Protein 3RMI (pdb70)

B-factor: mean 49.73, std 17.91, range [16.93, 125.88]

Solvent-accessible surface area: 8540 Å² total; per-residue (Å²): 77,83,90,122,116,107,47,86,100,73,105,73,54,150,106,136,123,44,86,90,94,126,74,102,65,98,112,119,109,42,51,102,70,32,163,80,15,59,44,74,1,140,113,22,28,76,155,140,105,83,21,75,50,89,140,119,37,114,130,27,28,66,119,50,71,53,84,9,104,110,98,182,100,84,28,89,110,5,38,150,91,12,110,147,9,16,164,79,12,24,98,40,12,96,78,38,44,92,63,52,125,110,85,94,108

Foldseek 3Di:
DVVVVVVVVVVVVVVVVVVVVVVVVVVVVVVVVLVVLLVVLLVCLVVVNALDDPVVLVVVLVVQLVVCVVVVHHSVVSNVVVVVVSVVSSVSSVVSNVVVVVVVD

Sequence (105 aa):
GSMMQEKILSELAYLRQSIDNFDITLIHILAERFRCTQAIGRLKARYNLPAVDPLREQYQIKRLRKLAIDTHFDPDFAEKFLKFIIKEVVHQHEVIAEKQKIKKE

CATH classification: 1.20.59.10

Structure (mmCIF, N/CA/C/O backbone):
data_3RMI
#
_entry.id   3RMI
#
_cell.length_a   71.320
_cell.length_b   71.320
_cell.length_c   145.840
_cell.angle_alpha   90.000
_cell.angle_beta   90.000
_cell.angle_gamma   120.000
#
_symmetry.space_group_name_H-M   'P 62 2 2'
#
loop_
_entity.id
_entity.type
_entity.pdbx_description
1 polymer 'Chorismate mutase protein'
2 non-polymer 1,2-ETHANEDIOL
3 non-polymer GLYCEROL
4 non-polymer D-MALATE
5 water water
#
loop_
_atom_site.group_PDB
_atom_site.id
_atom_site.type_symbol
_atom_site.label_atom_id
_atom_site.label_alt_id
_atom_site.label_comp_id
_atom_site.label_asym_id
_atom_site.label_entity_id
_atom_site.label_seq_id
_atom_site.pdbx_PDB_ins_code
_atom_site.Cartn_x
_atom_site.Cartn_y
_atom_site.Cartn_z
_atom_site.occupancy
_atom_site.B_iso_or_equiv
_atom_site.auth_seq_id
_atom_site.auth_comp_id
_atom_site.auth_asym_id
_atom_site.auth_atom_id
_atom_site.pdbx_PDB_model_num
ATOM 1 N N . GLY A 1 3 ? 22.113 18.824 -60.438 1.00 82.44 -1 GLY A N 1
ATOM 2 C CA . GLY A 1 3 ? 23.580 19.142 -60.605 1.00 82.65 -1 GLY A CA 1
ATOM 3 C C . GLY A 1 3 ? 24.500 18.502 -59.543 1.00 81.01 -1 GLY A C 1
ATOM 4 O O . GLY A 1 3 ? 24.017 17.865 -58.603 1.00 79.73 -1 GLY A O 1
ATOM 5 N N . SER A 1 4 ? 25.826 18.623 -59.727 1.00 81.98 0 SER A N 1
ATOM 6 C CA . SER A 1 4 ? 26.816 18.381 -58.653 1.00 81.10 0 SER A CA 1
ATOM 7 C C . SER A 1 4 ? 27.020 19.703 -57.893 1.00 79.25 0 SER A C 1
ATOM 8 O O . SER A 1 4 ? 27.242 19.686 -56.677 1.00 78.51 0 SER A O 1
ATOM 11 N N . MET A 1 5 ? 26.954 20.828 -58.625 1.00 78.96 1 MET A N 1
ATOM 12 C CA . MET A 1 5 ? 26.891 22.166 -58.040 1.00 77.79 1 MET A CA 1
ATOM 13 C C . MET A 1 5 ? 25.581 22.298 -57.249 1.00 73.54 1 MET A C 1
ATOM 14 O O . MET A 1 5 ? 25.566 22.805 -56.132 1.00 71.84 1 MET A O 1
ATOM 16 N N . MET A 1 6 ? 24.490 21.801 -57.829 1.00 71.50 2 MET A N 1
ATOM 17 C CA . MET A 1 6 ? 23.176 21.807 -57.174 1.00 68.75 2 MET A CA 1
ATOM 18 C C . MET A 1 6 ? 23.086 20.829 -55.951 1.00 64.33 2 MET A C 1
ATOM 19 O O . MET A 1 6 ? 22.558 21.190 -54.889 1.00 62.26 2 MET A O 1
ATOM 24 N N . GLN A 1 7 ? 23.613 19.611 -56.103 1.00 62.42 3 GLN A N 1
ATOM 25 C CA . GLN A 1 7 ? 23.769 18.659 -54.988 1.00 59.65 3 GLN A CA 1
ATOM 26 C C . GLN A 1 7 ? 24.544 19.270 -53.814 1.00 57.50 3 GLN A C 1
ATOM 27 O O . GLN A 1 7 ? 24.141 19.136 -52.672 1.00 55.61 3 GLN A O 1
ATOM 33 N N . GLU A 1 8 ? 25.659 19.934 -54.094 1.00 58.11 4 GLU A N 1
ATOM 34 C CA . GLU A 1 8 ? 26.471 20.483 -53.022 1.00 57.76 4 GLU A CA 1
ATOM 35 C C . GLU A 1 8 ? 25.783 21.687 -52.395 1.00 55.14 4 GLU A C 1
ATOM 36 O O . GLU A 1 8 ? 25.860 21.880 -51.171 1.00 53.29 4 GLU A O 1
ATOM 42 N N . LYS A 1 9 ? 25.099 22.477 -53.227 1.00 54.49 5 LYS A N 1
ATOM 43 C CA . LYS A 1 9 ? 24.357 23.626 -52.724 1.00 53.56 5 LYS A CA 1
ATOM 44 C C . LYS A 1 9 ? 23.365 23.102 -51.695 1.00 49.67 5 LYS A C 1
ATOM 45 O O . LYS A 1 9 ? 23.284 23.622 -50.590 1.00 48.12 5 LYS A O 1
ATOM 47 N N . ILE A 1 10 ? 22.652 22.039 -52.044 1.00 48.31 6 ILE A N 1
ATOM 48 C CA . ILE A 1 10 ? 21.621 21.519 -51.170 1.00 46.46 6 ILE A CA 1
ATOM 49 C C . ILE A 1 10 ? 22.225 20.919 -49.900 1.00 45.05 6 ILE A C 1
ATOM 50 O O . ILE A 1 10 ? 21.711 21.159 -48.822 1.00 43.44 6 ILE A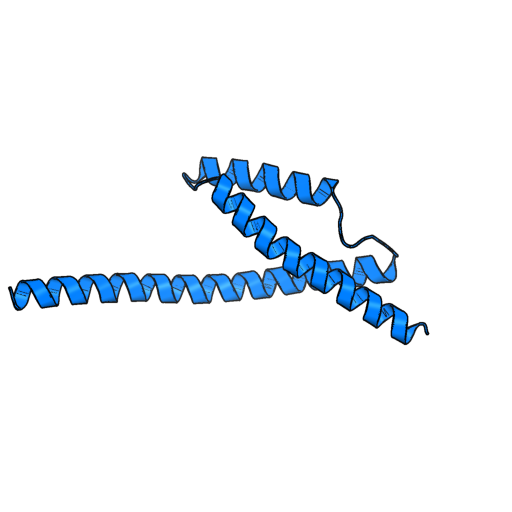 O 1
ATOM 55 N N . LEU A 1 11 ? 23.315 20.163 -50.010 1.00 46.34 7 LEU A N 1
ATOM 56 C CA . LEU A 1 11 ? 23.942 19.569 -48.806 1.00 46.36 7 LEU A CA 1
ATOM 57 C C . LEU A 1 11 ? 24.526 20.670 -47.928 1.00 46.28 7 LEU A C 1
ATOM 58 O O . LEU A 1 11 ? 24.492 20.595 -46.694 1.00 44.47 7 LEU A O 1
ATOM 63 N N . SER A 1 12 ? 24.989 21.736 -48.569 1.00 47.84 8 SER A N 1
ATOM 64 C CA . SER A 1 12 ? 25.512 22.872 -47.829 1.00 49.24 8 SER A CA 1
ATOM 65 C C . SER A 1 12 ? 24.402 23.621 -47.031 1.00 47.21 8 SER A C 1
ATOM 66 O O . SER A 1 12 ? 24.618 24.048 -45.876 1.00 46.65 8 SER A O 1
ATOM 69 N N . GLU A 1 13 ? 23.221 23.776 -47.634 1.00 46.47 9 GLU A N 1
ATOM 70 C CA . GLU A 1 13 ? 22.079 24.394 -46.937 1.00 45.80 9 GLU A CA 1
ATOM 71 C C . GLU A 1 13 ? 21.651 23.550 -45.755 1.00 41.92 9 GLU A C 1
ATOM 72 O O . GLU A 1 13 ? 21.382 24.029 -44.686 1.00 40.64 9 GLU A O 1
ATOM 78 N N . LEU A 1 14 ? 21.541 22.270 -45.995 1.00 41.15 10 LEU A N 1
ATOM 79 C CA . LEU A 1 14 ? 21.145 21.340 -44.968 1.00 40.17 10 LEU A CA 1
ATOM 80 C C . LEU A 1 14 ? 22.109 21.443 -43.791 1.00 39.19 10 LEU A C 1
ATOM 81 O O . LEU A 1 14 ? 21.680 21.575 -42.648 1.00 37.92 10 LEU A O 1
ATOM 86 N N . ALA A 1 15 ? 23.411 21.411 -44.081 1.00 39.89 11 ALA A N 1
ATOM 87 C CA . ALA A 1 15 ? 24.457 21.527 -43.054 1.00 40.55 11 ALA A CA 1
ATOM 88 C C . ALA A 1 15 ? 24.344 22.826 -42.267 1.00 39.46 11 ALA A C 1
ATOM 89 O O . ALA A 1 15 ? 24.523 22.844 -41.057 1.00 39.39 11 ALA A O 1
ATOM 91 N N . TYR A 1 16 ? 24.048 23.914 -42.960 1.00 39.50 12 TYR A N 1
ATOM 92 C CA . TYR A 1 16 ? 23.948 25.202 -42.322 1.00 40.51 12 TYR A CA 1
ATOM 93 C C . TYR A 1 16 ? 22.756 25.221 -41.347 1.00 38.30 12 TYR A C 1
ATOM 94 O O . TYR A 1 16 ? 22.893 25.673 -40.208 1.00 38.12 12 TYR A O 1
ATOM 103 N N . LEU A 1 17 ? 21.612 24.676 -41.767 1.00 36.98 13 LEU A N 1
ATOM 104 C CA . LEU A 1 17 ? 20.413 24.618 -40.913 1.00 35.33 13 LEU A CA 1
ATOM 105 C C . LEU A 1 17 ? 20.651 23.699 -39.726 1.00 33.71 13 LEU A C 1
ATOM 106 O O . LEU A 1 17 ? 20.194 23.933 -38.608 1.00 33.64 13 LEU A O 1
ATOM 111 N N . ARG A 1 18 ? 21.406 22.657 -39.939 1.00 34.57 14 ARG A N 1
ATOM 112 C CA . ARG A 1 18 ? 21.696 21.763 -38.843 1.00 34.66 14 ARG A CA 1
ATOM 113 C C . ARG A 1 18 ? 22.656 22.366 -37.841 1.00 35.81 14 ARG A C 1
ATOM 114 O O . ARG A 1 18 ? 22.585 22.026 -36.664 1.00 37.73 14 ARG A O 1
ATOM 122 N N . GLN A 1 19 ? 23.527 23.281 -38.263 1.00 37.38 15 GLN A N 1
ATOM 123 C CA . GLN A 1 19 ? 24.373 23.993 -37.291 1.00 39.25 15 GLN A CA 1
ATOM 124 C C . GLN A 1 19 ? 23.480 24.734 -36.324 1.00 36.37 15 GLN A C 1
ATOM 125 O O . GLN A 1 19 ? 23.758 24.785 -35.114 1.00 36.89 15 GLN A O 1
ATOM 131 N N . SER A 1 20 ? 22.429 25.347 -36.859 1.00 33.65 16 SER A N 1
ATOM 132 C CA . SER A 1 20 ? 21.573 26.190 -36.043 1.00 32.15 16 SER A CA 1
ATOM 133 C C . SER A 1 20 ? 20.795 25.351 -35.047 1.00 30.05 16 SER A C 1
ATOM 134 O O . SER A 1 20 ? 20.758 25.649 -33.857 1.00 30.29 16 SER A O 1
ATOM 137 N N . ILE A 1 21 ? 20.213 24.269 -35.547 1.00 29.54 17 ILE A N 1
ATOM 138 C CA . ILE A 1 21 ? 19.483 23.319 -34.726 1.00 28.71 17 ILE A CA 1
ATOM 139 C C . ILE A 1 21 ? 20.358 22.862 -33.595 1.00 30.23 17 ILE A C 1
ATOM 140 O O . ILE A 1 21 ? 19.964 22.883 -32.437 1.00 30.33 17 ILE A O 1
ATOM 145 N N . ASP A 1 22 ? 21.567 22.452 -33.934 1.00 33.48 18 ASP A N 1
ATOM 146 C CA . ASP A 1 22 ? 22.495 21.908 -32.938 1.00 36.95 18 ASP A CA 1
ATOM 147 C C . ASP A 1 22 ? 22.816 22.935 -31.840 1.00 37.50 18 ASP A C 1
ATOM 148 O O . ASP A 1 22 ? 22.907 22.597 -30.662 1.00 37.94 18 ASP A O 1
ATOM 153 N N . ASN A 1 23 ? 22.898 24.204 -32.234 1.00 37.38 19 ASN A N 1
ATOM 154 C CA . ASN A 1 23 ? 23.074 25.291 -31.300 1.00 38.86 19 ASN A CA 1
ATOM 155 C C . ASN A 1 23 ? 21.855 25.536 -30.430 1.00 36.90 19 ASN A C 1
ATOM 156 O O . ASN A 1 23 ? 21.962 25.884 -29.235 1.00 37.23 19 ASN A O 1
ATOM 161 N N . PHE A 1 24 ? 20.677 25.443 -31.049 1.00 34.76 20 PHE A N 1
ATOM 162 C CA . PHE A 1 24 ? 19.452 25.602 -30.267 1.00 33.22 20 PHE A CA 1
ATOM 163 C C . PHE A 1 24 ? 19.367 24.511 -29.207 1.00 33.54 20 PHE A C 1
ATOM 164 O O . PHE A 1 24 ? 19.012 24.784 -28.074 1.00 33.19 20 PHE A O 1
ATOM 172 N N . ASP A 1 25 ? 19.719 23.292 -29.578 1.00 28.79 21 ASP A N 1
ATOM 173 C CA . ASP A 1 25 ? 19.651 22.180 -28.645 1.00 30.22 21 ASP A CA 1
ATOM 174 C C . ASP A 1 25 ? 20.584 22.351 -27.440 1.00 30.57 21 ASP A C 1
ATOM 175 O O . ASP A 1 25 ? 20.201 21.984 -26.338 1.00 30.11 21 ASP A O 1
ATOM 180 N N . ILE A 1 26 ? 21.778 22.916 -27.617 1.00 31.54 22 ILE A N 1
ATOM 181 C CA . ILE A 1 26 ? 22.646 23.166 -26.456 1.00 32.71 22 ILE A CA 1
ATOM 182 C C . ILE A 1 26 ? 22.031 24.192 -25.551 1.00 31.28 22 ILE A C 1
ATOM 183 O O . ILE A 1 26 ? 22.141 24.101 -24.339 1.00 32.15 22 ILE A O 1
ATOM 188 N N . THR A 1 27 ? 21.504 25.233 -26.166 1.00 30.44 23 THR A N 1
ATOM 189 C CA . THR A 1 27 ? 20.816 26.313 -25.463 1.00 30.60 23 THR A CA 1
ATOM 190 C C . THR A 1 27 ? 19.656 25.787 -24.661 1.00 29.24 23 THR A C 1
ATOM 191 O O . THR A 1 27 ? 19.489 26.129 -23.496 1.00 29.62 23 THR A O 1
ATOM 195 N N . LEU A 1 28 ? 18.860 24.921 -25.279 1.00 28.83 24 LEU A N 1
ATOM 196 C CA . LEU A 1 28 ? 17.719 24.340 -24.593 1.00 28.43 24 LEU A CA 1
ATOM 197 C C . LEU A 1 28 ? 18.153 23.544 -23.378 1.00 28.93 24 LEU A C 1
ATOM 198 O O . LEU A 1 28 ? 17.502 23.601 -22.336 1.00 28.99 24 LEU A O 1
ATOM 203 N N . ILE A 1 29 ? 19.254 22.808 -23.495 1.00 29.89 25 ILE A N 1
ATOM 204 C CA . ILE A 1 29 ? 19.761 22.037 -22.357 1.00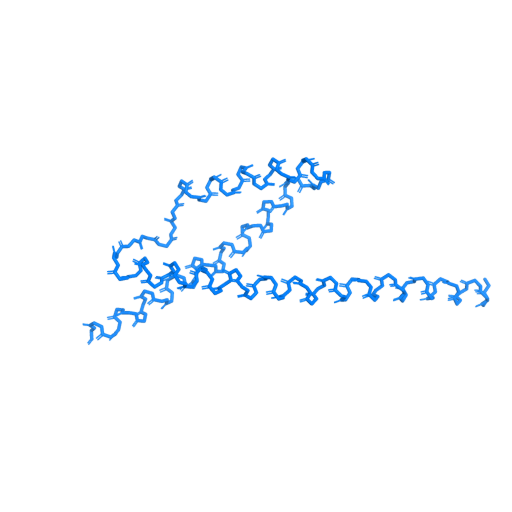 30.79 25 ILE A CA 1
ATOM 205 C C . ILE A 1 29 ? 20.269 22.957 -21.239 1.00 31.49 25 ILE A C 1
ATOM 206 O O . ILE A 1 29 ? 20.084 22.670 -20.058 1.00 31.64 25 ILE A O 1
ATOM 211 N N . HIS A 1 30 ? 20.949 24.042 -21.589 1.00 31.73 26 HIS A N 1
ATOM 212 C CA . HIS A 1 30 ? 21.413 24.958 -20.523 1.00 32.67 26 HIS A CA 1
ATOM 213 C C . HIS A 1 30 ? 20.256 25.619 -19.774 1.00 31.69 26 HIS A C 1
ATOM 214 O O . HIS A 1 30 ? 20.292 25.685 -18.564 1.00 33.15 26 HIS A O 1
ATOM 221 N N . ILE A 1 31 ? 19.199 26.002 -20.480 1.00 29.80 27 ILE A N 1
ATOM 222 C CA . ILE A 1 31 ? 18.022 26.568 -19.833 1.00 29.41 27 ILE A CA 1
ATOM 223 C C . ILE A 1 31 ? 17.274 25.570 -18.984 1.00 28.81 27 ILE A C 1
ATOM 224 O O . ILE A 1 31 ? 16.874 25.870 -17.857 1.00 29.28 27 ILE A O 1
ATOM 229 N N . LEU A 1 32 ? 17.082 24.370 -19.508 1.00 28.14 28 LEU A N 1
ATOM 230 C CA . LEU A 1 32 ? 16.521 23.291 -18.696 1.00 27.79 28 LEU A CA 1
ATOM 231 C C . LEU A 1 32 ? 17.377 22.917 -17.469 1.00 28.68 28 LEU A C 1
ATOM 232 O O . LEU A 1 32 ? 16.823 22.603 -16.408 1.00 28.84 28 LEU A O 1
ATOM 237 N N . ALA A 1 33 ? 18.701 22.947 -17.595 1.00 29.26 29 ALA A N 1
ATOM 238 C CA . ALA A 1 33 ? 19.538 22.780 -16.419 1.00 31.26 29 ALA A CA 1
ATOM 239 C C . ALA A 1 33 ? 19.131 23.761 -15.334 1.00 31.53 29 ALA A C 1
ATOM 240 O O . ALA A 1 33 ? 19.014 23.381 -14.180 1.00 32.30 29 ALA A O 1
ATOM 242 N N . GLU A 1 34 ? 18.952 25.035 -15.681 1.00 31.66 30 GLU A N 1
ATOM 243 C CA . GLU A 1 34 ? 18.550 25.994 -14.650 1.00 32.71 30 GLU A CA 1
ATOM 244 C C . GLU A 1 34 ? 17.132 25.732 -14.145 1.00 31.46 30 GLU A C 1
ATOM 245 O O . GLU A 1 34 ? 16.880 25.855 -12.951 1.00 32.48 30 GLU A O 1
ATOM 251 N N . ARG A 1 35 ? 16.227 25.357 -15.041 1.00 30.04 31 ARG A N 1
ATOM 252 C CA . ARG A 1 35 ? 14.831 25.088 -14.656 1.00 29.58 31 ARG A CA 1
ATOM 253 C C . ARG A 1 35 ? 14.783 23.968 -13.641 1.00 30.53 31 ARG A C 1
ATOM 254 O O . ARG A 1 35 ? 14.014 24.039 -12.667 1.00 30.83 31 ARG A O 1
ATOM 262 N N . PHE A 1 36 ? 15.608 22.931 -13.869 1.00 30.58 32 PHE A N 1
ATOM 263 C CA . PHE A 1 36 ? 15.651 21.792 -12.959 1.00 31.52 32 PHE A CA 1
ATOM 264 C C . PHE A 1 36 ? 16.347 22.126 -11.625 1.00 33.33 32 PHE A C 1
ATOM 265 O O . PHE A 1 36 ? 16.025 21.543 -10.598 1.00 34.75 32 PHE A O 1
ATOM 273 N N . ARG A 1 37 ? 17.275 23.080 -11.629 1.00 33.62 33 ARG A N 1
ATOM 274 C CA . ARG A 1 37 ? 17.802 23.595 -10.390 1.00 35.32 33 ARG A CA 1
ATOM 275 C C . ARG A 1 37 ? 16.660 24.207 -9.588 1.00 34.54 33 ARG A C 1
ATOM 276 O O . ARG A 1 37 ? 16.548 23.934 -8.407 1.00 34.86 33 ARG A O 1
ATOM 284 N N . CYS A 1 38 ? 15.776 24.963 -10.235 1.00 33.53 34 CYS A N 1
ATOM 285 C CA . CYS A 1 38 ? 14.635 25.570 -9.527 1.00 33.46 34 CYS A CA 1
ATOM 286 C C . CYS A 1 38 ? 13.649 24.557 -9.054 1.00 32.27 34 CYS A C 1
ATOM 287 O O . CYS A 1 38 ? 13.267 24.588 -7.904 1.00 32.63 34 CYS A O 1
ATOM 290 N N . THR A 1 39 ? 13.224 23.656 -9.928 1.00 31.52 35 THR A N 1
ATOM 291 C CA . THR A 1 39 ? 12.215 22.682 -9.515 1.00 32.01 35 THR A CA 1
ATOM 292 C C . THR A 1 39 ? 12.755 21.745 -8.466 1.00 33.76 35 THR A C 1
ATOM 293 O O . THR A 1 39 ? 11.983 21.149 -7.732 1.00 37.16 35 THR A O 1
ATOM 297 N N . GLN A 1 40 ? 14.058 21.576 -8.386 1.00 34.67 36 GLN A N 1
ATOM 298 C CA . GLN A 1 40 ? 14.634 20.738 -7.331 1.00 37.03 36 GLN A CA 1
ATOM 299 C C . GLN A 1 40 ? 14.641 21.479 -6.010 1.00 37.70 36 GLN A C 1
ATOM 300 O O . GLN A 1 40 ? 14.505 20.858 -4.952 1.00 38.92 36 GLN A O 1
ATOM 306 N N . ALA A 1 41 ? 14.807 22.801 -6.063 1.00 36.61 37 ALA A N 1
ATOM 307 C CA . ALA A 1 41 ? 14.677 23.608 -4.869 1.00 37.71 37 ALA A CA 1
ATOM 308 C C . ALA A 1 41 ? 13.205 23.578 -4.404 1.00 37.52 37 ALA A C 1
ATOM 309 O O . ALA A 1 41 ? 12.941 23.474 -3.215 1.00 39.50 37 ALA A O 1
ATOM 311 N N . ILE A 1 42 ? 12.255 23.566 -5.333 1.00 36.50 38 ILE A N 1
ATOM 312 C CA . ILE A 1 42 ? 10.839 23.380 -4.976 1.00 36.46 38 ILE A CA 1
ATOM 313 C C . ILE A 1 42 ? 10.621 21.999 -4.380 1.00 38.05 38 ILE A C 1
ATOM 314 O O . ILE A 1 42 ? 9.914 21.869 -3.394 1.00 39.39 38 ILE A O 1
ATOM 319 N N . GLY A 1 43 ? 11.234 20.964 -4.954 1.00 38.52 39 GLY A N 1
ATOM 320 C CA . GLY A 1 43 ? 11.071 19.595 -4.416 1.00 40.36 39 GLY A CA 1
ATOM 321 C C . GLY A 1 43 ? 11.495 19.449 -2.952 1.00 42.97 39 GLY A C 1
ATOM 322 O O . GLY A 1 43 ? 10.815 18.768 -2.150 1.00 45.20 39 GLY A O 1
ATOM 323 N N . ARG A 1 44 ? 12.600 20.093 -2.591 1.00 43.44 40 ARG A N 1
ATOM 324 C CA . ARG A 1 44 ? 13.138 20.020 -1.224 1.00 46.70 40 ARG A CA 1
ATOM 325 C C . ARG A 1 44 ? 12.187 20.742 -0.239 1.00 47.32 40 ARG A C 1
ATOM 326 O O . ARG A 1 44 ? 11.866 20.240 0.844 1.00 48.30 40 ARG A O 1
ATOM 334 N N . LEU A 1 45 ? 11.739 21.911 -0.663 1.00 46.26 41 LEU A N 1
ATOM 335 C CA . LEU A 1 45 ? 10.787 22.700 0.076 1.00 47.31 41 LEU A CA 1
ATOM 336 C C . LEU A 1 45 ? 9.480 21.902 0.267 1.00 47.79 41 LEU A C 1
ATOM 337 O O . LEU A 1 45 ? 8.975 21.749 1.389 1.00 48.11 41 LEU A O 1
ATOM 342 N N . LYS A 1 46 ? 8.954 21.341 -0.818 1.00 46.99 42 LYS A N 1
ATOM 343 C CA . LYS A 1 46 ?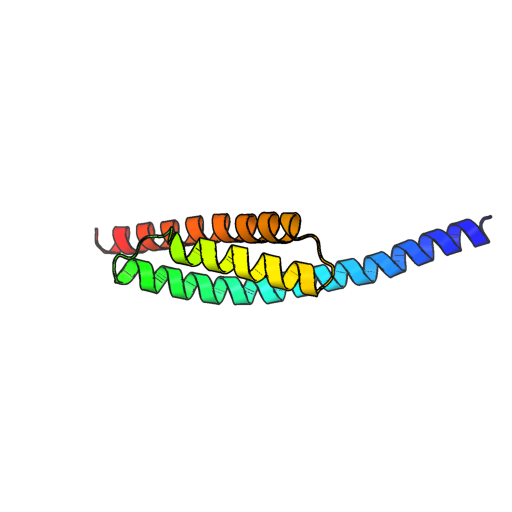 7.715 20.562 -0.708 1.00 48.07 42 LYS A CA 1
ATOM 344 C C . LYS A 1 46 ? 7.923 19.399 0.244 1.00 50.51 42 LYS A C 1
ATOM 345 O O . LYS A 1 46 ? 7.077 19.147 1.079 1.00 53.55 42 LYS A O 1
ATOM 351 N N . ALA A 1 47 ? 9.043 18.690 0.135 1.00 50.71 43 ALA A N 1
ATOM 352 C CA . ALA A 1 47 ? 9.294 17.539 1.002 1.00 52.70 43 ALA A CA 1
ATOM 353 C C . ALA A 1 47 ? 9.449 17.908 2.490 1.00 54.75 43 ALA A C 1
ATOM 354 O O . ALA A 1 47 ? 8.940 17.180 3.375 1.00 56.29 43 ALA A O 1
ATOM 356 N N . ARG A 1 48 ? 10.132 19.016 2.783 1.00 54.39 44 ARG A N 1
ATOM 357 C CA . ARG A 1 48 ? 10.335 19.396 4.181 1.00 56.97 44 ARG A CA 1
ATOM 358 C C . ARG A 1 48 ? 8.963 19.711 4.827 1.00 57.96 44 ARG A C 1
ATOM 359 O O . ARG A 1 48 ? 8.696 19.315 5.964 1.00 60.22 44 ARG A O 1
ATOM 361 N N . TYR A 1 49 ? 8.079 20.360 4.076 1.00 57.16 45 TYR A N 1
ATOM 362 C CA . TYR A 1 49 ? 6.819 20.876 4.625 1.00 58.49 45 TYR A CA 1
ATOM 363 C C . TYR A 1 49 ? 5.597 20.106 4.159 1.00 58.85 45 TYR A C 1
ATOM 364 O O . TYR A 1 49 ? 4.489 20.611 4.227 1.00 59.29 45 TYR A O 1
ATOM 373 N N . ASN A 1 50 ? 5.817 18.863 3.736 1.00 59.81 46 ASN A N 1
ATOM 374 C CA . ASN A 1 50 ? 4.749 17.918 3.383 1.00 61.73 46 ASN A CA 1
ATOM 375 C C . ASN A 1 50 ? 3.758 18.402 2.313 1.00 61.38 46 ASN A C 1
ATOM 376 O O . ASN A 1 50 ? 2.564 18.123 2.409 1.00 63.40 46 ASN A O 1
ATOM 381 N N . LEU A 1 51 ? 4.253 19.116 1.301 1.00 60.67 47 LEU A N 1
ATOM 382 C CA . LEU A 1 51 ? 3.423 19.510 0.152 1.00 59.58 47 LEU A CA 1
ATOM 383 C C . LEU A 1 51 ? 3.466 18.432 -0.931 1.00 59.62 47 LEU A C 1
ATOM 384 O O . LEU A 1 51 ? 4.482 17.766 -1.137 1.00 59.18 47 LEU A O 1
ATOM 389 N N . PRO A 1 52 ? 2.360 18.270 -1.656 1.00 60.88 48 PRO A N 1
ATOM 390 C CA . PRO A 1 52 ? 2.269 17.146 -2.584 1.00 60.72 48 PRO A CA 1
ATOM 391 C C . PRO A 1 52 ? 3.007 17.451 -3.886 1.00 56.54 48 PRO A C 1
ATOM 392 O O . PRO A 1 52 ? 3.132 18.618 -4.262 1.00 53.80 48 PRO A O 1
ATOM 396 N N . ALA A 1 53 ? 3.500 16.397 -4.538 1.00 55.90 49 ALA A N 1
ATOM 397 C CA . ALA A 1 53 ? 4.189 16.495 -5.821 1.00 52.81 49 ALA A CA 1
ATOM 398 C C . ALA A 1 53 ? 3.307 17.128 -6.888 1.00 51.14 49 ALA A C 1
ATOM 399 O O . ALA A 1 53 ? 3.723 18.080 -7.564 1.00 48.94 49 ALA A O 1
ATOM 401 N N . VAL A 1 54 ? 2.098 16.604 -7.050 1.00 52.65 50 VAL A N 1
ATOM 402 C CA . VAL A 1 54 ? 1.161 17.159 -8.027 1.00 51.95 50 VAL A CA 1
ATOM 403 C C . VAL A 1 54 ? 0.317 18.247 -7.371 1.00 52.23 50 VAL A C 1
ATOM 404 O O . VAL A 1 54 ? -0.416 18.015 -6.399 1.00 55.03 50 VAL A O 1
ATOM 408 N N . ASP A 1 55 ? 0.441 19.438 -7.923 1.00 50.28 51 ASP A N 1
ATOM 409 C CA . ASP A 1 55 ? -0.254 20.628 -7.459 1.00 50.82 51 ASP A CA 1
ATOM 410 C C . ASP A 1 55 ? -1.178 21.087 -8.609 1.00 50.02 51 ASP A C 1
ATOM 411 O O . ASP A 1 55 ? -0.762 21.860 -9.468 1.00 47.11 51 ASP A O 1
ATOM 416 N N . PRO A 1 56 ? -2.427 20.584 -8.646 1.00 52.02 52 PRO A N 1
ATOM 417 C CA . PRO A 1 56 ? -3.253 20.742 -9.857 1.00 52.54 52 PRO A CA 1
ATOM 418 C C . PRO A 1 56 ? -3.528 22.188 -10.279 1.00 51.96 52 PRO A C 1
ATOM 419 O O . PRO A 1 56 ? -3.487 22.477 -11.479 1.00 51.57 52 PRO A O 1
ATOM 423 N N . LEU A 1 57 ? -3.803 23.079 -9.324 1.00 52.67 53 LEU A N 1
ATOM 424 C CA . LEU A 1 57 ? -4.009 24.502 -9.635 1.00 52.32 53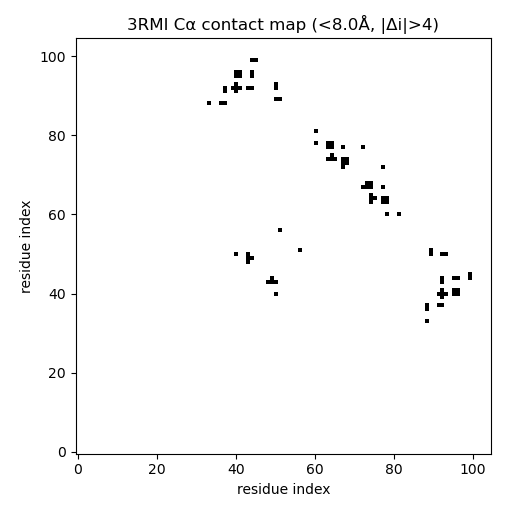 LEU A CA 1
ATOM 425 C C . LEU A 1 57 ? -2.765 25.126 -10.254 1.00 48.74 53 LEU A C 1
ATOM 426 O O . LEU A 1 57 ? -2.875 25.938 -11.155 1.00 48.76 53 LEU A O 1
ATOM 431 N N . ARG A 1 58 ? -1.586 24.755 -9.772 1.00 46.75 54 ARG A N 1
ATOM 432 C CA . ARG A 1 58 ? -0.321 25.232 -10.378 1.00 44.30 54 ARG A CA 1
ATOM 433 C C . ARG A 1 58 ? -0.167 24.736 -11.839 1.00 43.72 54 ARG A C 1
ATOM 434 O O . ARG A 1 58 ? 0.106 25.526 -12.753 1.00 43.13 54 ARG A O 1
ATOM 442 N N . GLU A 1 59 ? -0.383 23.436 -12.040 1.00 44.85 55 GLU A N 1
ATOM 443 C CA . GLU A 1 59 ? -0.247 22.768 -13.346 1.00 44.74 55 GLU A CA 1
ATOM 444 C C . GLU A 1 59 ? -1.158 23.444 -14.347 1.00 44.64 55 GLU A C 1
ATOM 445 O O . GLU A 1 59 ? -0.756 23.746 -15.462 1.00 43.32 55 GLU A O 1
ATOM 451 N N . GLN A 1 60 ? -2.393 23.684 -13.925 1.00 46.75 56 GLN A N 1
ATOM 452 C CA . GLN A 1 60 ? -3.420 24.270 -14.784 1.00 48.41 56 GLN A CA 1
ATOM 453 C C . GLN A 1 60 ? -3.043 25.658 -15.242 1.00 46.92 56 GLN A C 1
ATOM 454 O O . GLN A 1 60 ? -3.284 26.018 -16.393 1.00 47.7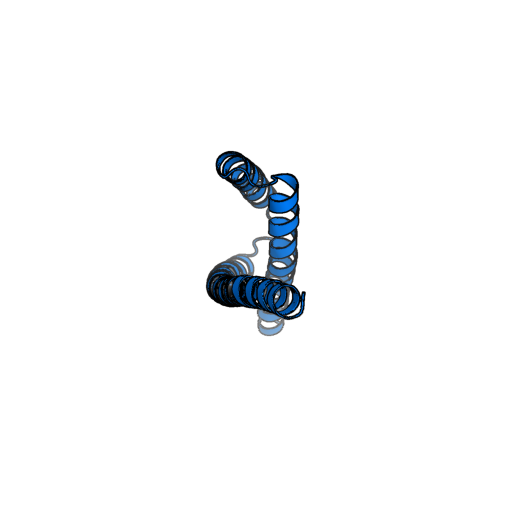3 56 GLN A O 1
ATOM 460 N N . TYR A 1 61 ? -2.517 26.455 -14.315 1.00 45.04 57 TYR A N 1
ATOM 461 C CA . TYR A 1 61 ? -2.058 27.809 -14.632 1.00 43.90 57 TYR A CA 1
ATOM 462 C C . TYR A 1 61 ? -0.896 27.777 -15.645 1.00 40.40 57 TYR A C 1
ATOM 463 O O . TYR A 1 61 ? -0.883 28.517 -16.618 1.00 39.98 57 TYR A O 1
ATOM 472 N N . GLN A 1 62 ? 0.074 26.913 -15.398 1.00 37.90 58 GLN A N 1
ATOM 473 C CA . GLN A 1 62 ? 1.267 26.865 -16.242 1.00 36.02 58 GLN A CA 1
ATOM 474 C C . GLN A 1 62 ? 0.844 26.516 -17.675 1.00 36.32 58 GLN A C 1
ATOM 475 O O . GLN A 1 62 ? 1.338 27.086 -18.620 1.00 35.62 58 GLN A O 1
ATOM 481 N N . ILE A 1 63 ? -0.109 25.607 -17.813 1.00 37.85 59 ILE A N 1
ATOM 482 C CA . ILE A 1 63 ? -0.573 25.175 -19.114 1.00 38.83 59 ILE A CA 1
ATOM 483 C C . ILE A 1 63 ? -1.358 26.278 -19.829 1.00 41.24 59 ILE A C 1
ATOM 484 O O . ILE A 1 63 ? -1.086 26.530 -21.006 1.00 41.77 59 ILE A O 1
ATOM 489 N N . LYS A 1 64 ? -2.321 26.923 -19.153 1.00 42.72 60 LYS A N 1
ATOM 490 C CA . LYS A 1 64 ? -3.125 27.956 -19.813 1.00 45.58 60 LYS A CA 1
ATOM 491 C C . LYS A 1 64 ? -2.192 29.077 -20.249 1.00 44.74 60 LYS A C 1
ATOM 492 O O . LYS A 1 64 ? -2.271 29.558 -21.373 1.00 45.58 60 LYS A O 1
ATOM 494 N N . ARG A 1 65 ? -1.282 29.457 -19.358 1.00 44.05 61 ARG A N 1
ATOM 495 C CA . ARG A 1 65 ? -0.352 30.548 -19.630 1.00 44.05 61 ARG A CA 1
ATOM 496 C C . ARG A 1 65 ? 0.550 30.239 -20.818 1.00 42.26 61 ARG A C 1
ATOM 497 O O . ARG A 1 65 ? 0.718 31.053 -21.699 1.00 43.37 61 ARG A O 1
ATOM 505 N N . LEU A 1 66 ? 1.104 29.050 -20.863 1.00 40.44 62 LEU A N 1
ATOM 506 C CA . LEU A 1 66 ? 2.023 28.736 -21.935 1.00 39.77 62 LEU A CA 1
ATOM 507 C C . LEU A 1 66 ? 1.281 28.620 -23.264 1.00 41.31 62 LEU A C 1
ATOM 508 O O . LEU A 1 66 ? 1.796 28.997 -24.314 1.00 40.87 62 LEU A O 1
ATOM 513 N N . ARG A 1 67 ? 0.060 28.110 -23.216 1.00 43.13 63 ARG A N 1
ATOM 514 C CA . ARG A 1 67 ? -0.744 28.056 -24.418 1.00 44.97 63 ARG A CA 1
ATOM 515 C C . ARG A 1 67 ? -0.985 29.470 -24.968 1.00 47.26 63 ARG A C 1
ATOM 516 O O . ARG A 1 67 ? -0.810 29.685 -26.179 1.00 47.49 63 ARG A O 1
ATOM 524 N N . LYS A 1 68 ? -1.349 30.425 -24.098 1.00 48.83 64 LYS A N 1
ATOM 525 C CA . LYS A 1 68 ? -1.661 31.791 -24.564 1.00 52.45 64 LYS A CA 1
ATOM 526 C C . LYS A 1 68 ? -0.411 32.388 -25.173 1.00 52.28 64 LYS A C 1
ATOM 527 O O . LYS A 1 68 ? -0.456 32.948 -26.260 1.00 53.89 64 LYS A O 1
ATOM 529 N N . LEU A 1 69 ? 0.714 32.232 -24.488 1.00 51.48 65 LEU A N 1
ATOM 530 C CA . LEU A 1 69 ? 1.993 32.805 -24.956 1.00 52.24 65 LEU A CA 1
ATOM 531 C C . LEU A 1 69 ? 2.476 32.146 -26.249 1.00 51.69 65 LEU A C 1
ATOM 532 O O . LEU A 1 69 ? 3.020 32.823 -27.115 1.00 53.29 65 LEU A O 1
ATOM 537 N N . ALA A 1 70 ? 2.235 30.846 -26.390 1.00 50.67 66 ALA A N 1
ATOM 538 C CA . ALA A 1 70 ? 2.514 30.128 -27.627 1.00 50.85 66 ALA A CA 1
ATOM 539 C C . ALA A 1 70 ? 1.708 30.685 -28.811 1.00 54.22 66 ALA A C 1
ATOM 540 O O . ALA A 1 70 ? 2.265 30.915 -29.888 1.00 54.93 66 ALA A O 1
ATOM 542 N N . ILE A 1 71 ? 0.405 30.896 -28.627 1.00 56.68 67 ILE A N 1
ATOM 543 C CA . ILE A 1 71 ? -0.416 31.467 -29.697 1.00 60.41 67 ILE A CA 1
ATOM 544 C C . ILE A 1 71 ? 0.107 32.857 -30.077 1.00 63.16 67 ILE A C 1
ATOM 545 O O . ILE A 1 71 ? 0.220 33.193 -31.254 1.00 64.78 67 ILE A O 1
ATOM 550 N N . ASP A 1 72 ? 0.448 33.646 -29.068 1.00 64.32 68 ASP A N 1
ATOM 551 C CA . ASP A 1 72 ? 0.987 34.987 -29.287 1.00 67.40 68 ASP A CA 1
ATOM 552 C C . ASP A 1 72 ? 2.351 34.957 -30.040 1.00 66.66 68 ASP A C 1
ATOM 553 O O . ASP A 1 72 ? 2.696 35.902 -30.741 1.00 69.26 68 ASP A O 1
ATOM 558 N N . THR A 1 73 ? 3.103 33.865 -29.915 1.00 64.26 69 THR A N 1
ATOM 559 C CA . THR A 1 73 ? 4.371 33.661 -30.675 1.00 63.91 69 THR A CA 1
ATOM 560 C C . THR A 1 73 ? 4.197 32.922 -32.022 1.00 63.72 69 THR A C 1
ATOM 561 O O . THR A 1 73 ? 5.194 32.538 -32.642 1.00 63.54 69 THR A O 1
ATOM 565 N N . HIS A 1 74 ? 2.954 32.698 -32.452 1.00 63.89 70 HIS A N 1
ATOM 566 C CA . HIS A 1 74 ? 2.670 31.888 -33.643 1.00 64.17 70 HIS A CA 1
ATOM 567 C C . HIS A 1 74 ? 3.274 30.467 -33.530 1.00 59.69 70 HIS A C 1
ATOM 568 O O . HIS A 1 74 ? 3.787 29.899 -34.487 1.00 60.35 70 HIS A O 1
ATOM 575 N N . PHE A 1 75 ? 3.158 29.904 -32.335 1.00 55.43 71 PHE A N 1
ATOM 576 C CA . PHE A 1 75 ? 3.638 28.568 -31.994 1.00 51.51 71 PHE A CA 1
ATOM 577 C C . PHE A 1 75 ? 2.446 27.688 -31.579 1.00 50.95 71 PHE A C 1
ATOM 578 O O . PHE A 1 75 ? 1.536 28.167 -30.872 1.00 50.97 71 PHE A O 1
ATOM 586 N N . ASP A 1 76 ? 2.462 26.420 -32.004 1.00 49.57 72 ASP A N 1
ATOM 587 C CA . ASP A 1 76 ? 1.327 25.516 -31.822 1.00 50.24 72 ASP A CA 1
ATOM 588 C C . ASP A 1 76 ? 1.012 25.303 -30.347 1.00 47.38 72 ASP A C 1
ATOM 589 O O . ASP A 1 76 ? 1.833 24.774 -29.614 1.00 44.56 72 ASP A O 1
ATOM 594 N N . PRO A 1 77 ? -0.193 25.694 -29.909 1.00 47.36 73 PRO A N 1
ATOM 595 C CA . PRO A 1 77 ? -0.447 25.631 -28.463 1.00 45.54 73 PRO A CA 1
ATOM 596 C C . PRO A 1 77 ? -0.558 24.223 -27.925 1.00 44.65 73 PRO A C 1
ATOM 597 O O . PRO A 1 77 ? -0.211 23.991 -26.782 1.00 41.80 73 PRO A O 1
ATOM 601 N N . ASP A 1 78 ? -1.034 23.291 -28.746 1.00 46.70 74 ASP A N 1
ATOM 602 C CA . ASP A 1 78 ? -1.075 21.877 -28.361 1.00 47.32 74 ASP A CA 1
ATOM 603 C C . ASP A 1 78 ? 0.316 21.292 -28.131 1.00 44.96 74 ASP A C 1
ATOM 604 O O . ASP A 1 78 ? 0.525 20.516 -27.176 1.00 44.64 74 ASP A O 1
ATOM 609 N N . PHE A 1 79 ? 1.270 21.666 -28.976 1.00 43.61 75 PHE A N 1
ATOM 610 C CA . PHE A 1 79 ? 2.617 21.169 -28.786 1.00 42.26 75 PHE A CA 1
ATOM 611 C C . PHE A 1 79 ? 3.288 21.831 -27.594 1.00 39.19 75 PHE A C 1
ATOM 612 O O . PHE A 1 79 ? 3.979 21.156 -26.835 1.00 38.35 75 PHE A O 1
ATOM 620 N N . ALA A 1 80 ? 3.074 23.130 -27.409 1.00 37.66 76 ALA A N 1
ATOM 621 C CA . ALA A 1 80 ? 3.517 23.785 -26.181 1.00 36.53 76 ALA A CA 1
ATOM 622 C C . ALA A 1 80 ? 3.051 22.993 -24.947 1.00 36.63 76 ALA A C 1
ATOM 623 O O . ALA A 1 80 ? 3.827 22.731 -24.038 1.00 35.58 76 ALA A O 1
ATOM 625 N N . GLU A 1 81 ? 1.788 22.593 -24.934 1.00 38.63 77 GLU A N 1
ATOM 626 C CA . GLU A 1 81 ? 1.217 21.837 -23.808 1.00 39.51 77 GLU A CA 1
ATOM 627 C C . GLU A 1 81 ? 1.849 20.466 -23.669 1.00 39.62 77 GLU A C 1
ATOM 628 O O . GLU A 1 81 ? 2.183 20.064 -22.578 1.00 39.52 77 GLU A O 1
ATOM 634 N N . LYS A 1 82 ? 1.963 19.746 -24.777 1.00 40.84 78 LYS A N 1
ATOM 635 C CA . LYS A 1 82 ? 2.619 18.442 -24.816 1.00 41.94 78 LYS A CA 1
ATOM 636 C C . LYS A 1 82 ? 4.035 18.544 -24.250 1.00 39.77 78 LYS A C 1
ATOM 637 O O . LYS A 1 82 ? 4.480 17.686 -23.480 1.00 39.77 78 LYS A O 1
ATOM 643 N N . PHE A 1 83 ? 4.738 19.607 -24.635 1.00 38.17 79 PHE A N 1
ATOM 644 C CA . PHE A 1 83 ? 6.110 19.846 -24.175 1.00 36.44 79 PHE A CA 1
ATOM 645 C C . PHE A 1 83 ? 6.170 20.139 -22.679 1.00 34.95 79 PHE A C 1
ATOM 646 O O . PHE A 1 83 ? 6.973 19.550 -21.945 1.00 34.72 79 PHE A O 1
ATOM 654 N N . LEU A 1 84 ? 5.319 21.038 -22.211 1.00 33.56 80 LEU A N 1
ATOM 655 C CA . LEU A 1 84 ? 5.291 21.339 -20.792 1.00 32.73 80 LEU A CA 1
ATOM 656 C C . LEU A 1 84 ? 4.921 20.103 -19.960 1.00 33.39 80 LEU A C 1
ATOM 657 O O . LEU A 1 84 ? 5.520 19.845 -18.913 1.00 33.37 80 LEU A O 1
ATOM 662 N N . LYS A 1 85 ? 3.971 19.319 -20.435 1.00 33.96 81 LYS A N 1
ATOM 663 C CA . LYS A 1 85 ? 3.562 18.144 -19.705 1.00 36.25 81 LYS A CA 1
ATOM 664 C C . LYS A 1 85 ? 4.678 17.120 -19.629 1.00 36.79 81 LYS A C 1
ATOM 665 O O . LYS A 1 85 ? 4.804 16.400 -18.643 1.00 37.78 81 LYS A O 1
ATOM 671 N N . PHE A 1 86 ? 5.472 17.042 -20.690 1.00 36.90 82 PHE A N 1
ATOM 672 C CA . PHE A 1 86 ? 6.667 16.207 -20.724 1.00 37.36 82 PHE A CA 1
ATOM 673 C C . PHE A 1 86 ? 7.649 16.634 -19.646 1.00 36.14 82 PHE A C 1
ATOM 674 O O . PHE A 1 86 ? 8.210 15.800 -18.931 1.00 37.43 82 PHE A O 1
ATOM 682 N N . ILE A 1 87 ? 7.863 17.935 -19.521 1.00 34.38 83 ILE A N 1
ATOM 683 C CA . ILE A 1 87 ? 8.746 18.427 -18.480 1.00 33.91 83 ILE A CA 1
ATOM 684 C C . ILE A 1 87 ? 8.151 18.164 -17.084 1.00 34.28 83 ILE A C 1
ATOM 685 O O . ILE A 1 87 ? 8.846 17.713 -16.170 1.00 34.64 83 ILE A O 1
ATOM 690 N N . ILE A 1 88 ? 6.861 18.405 -16.927 1.00 34.72 84 ILE A N 1
ATOM 691 C CA . ILE A 1 88 ? 6.243 18.305 -15.597 1.00 35.51 84 ILE A CA 1
ATOM 692 C C . ILE A 1 88 ? 6.260 16.882 -15.086 1.00 38.15 84 ILE A C 1
ATOM 693 O O . ILE A 1 88 ? 6.370 16.651 -13.889 1.00 39.51 84 ILE A O 1
ATOM 698 N N . LYS A 1 89 ? 6.144 15.919 -15.988 1.00 40.16 85 LYS A N 1
ATOM 699 C CA . LYS A 1 89 ? 6.197 14.492 -15.604 1.00 43.51 85 LYS A CA 1
ATOM 700 C C . LYS A 1 89 ? 7.570 14.149 -14.982 1.00 43.92 85 LYS A C 1
ATOM 701 O O . LYS A 1 89 ? 7.663 13.396 -14.002 1.00 46.05 85 LYS A O 1
ATOM 707 N N . GLU A 1 90 ? 8.637 14.717 -15.533 1.00 42.06 86 GLU A N 1
ATOM 708 C CA . GLU A 1 90 ? 9.942 14.497 -14.961 1.00 42.55 86 GLU A CA 1
ATOM 709 C C . GLU A 1 90 ? 10.012 15.175 -13.608 1.00 41.61 86 GLU A C 1
ATOM 710 O O . GLU A 1 90 ? 10.537 14.624 -12.652 1.00 43.05 86 GLU A O 1
ATOM 716 N N . VAL A 1 91 ? 9.482 16.388 -13.535 1.00 39.54 87 VAL A N 1
ATOM 717 C CA . VAL A 1 91 ? 9.520 17.169 -12.294 1.00 38.55 87 VAL A CA 1
ATOM 718 C C . VAL A 1 91 ? 8.784 16.449 -11.169 1.00 40.24 87 VAL A C 1
ATOM 719 O O . VAL A 1 91 ? 9.271 16.385 -10.044 1.00 41.38 87 VAL A O 1
ATOM 723 N N . VAL A 1 92 ? 7.632 15.881 -11.488 1.00 41.29 88 VAL A N 1
ATOM 724 C CA . VAL A 1 92 ? 6.812 15.204 -10.501 1.00 43.29 88 VAL A CA 1
ATOM 725 C C . VAL A 1 92 ? 7.555 13.964 -10.003 1.00 46.88 88 VAL A C 1
ATOM 726 O O . VAL A 1 92 ? 7.601 13.699 -8.790 1.00 48.28 88 VAL A O 1
ATOM 730 N N . HIS A 1 93 ? 8.166 13.221 -10.930 1.00 48.48 89 HIS A N 1
ATOM 731 C CA . HIS A 1 93 ? 9.076 12.148 -10.554 1.00 51.80 89 HIS A CA 1
ATOM 732 C C . HIS A 1 93 ? 10.163 12.650 -9.602 1.00 51.91 89 HIS A C 1
ATOM 733 O O . HIS A 1 93 ? 10.431 12.029 -8.571 1.00 54.25 89 HIS A O 1
ATOM 740 N N . GLN A 1 94 ? 10.804 13.765 -9.942 1.00 50.11 90 GLN A N 1
ATOM 741 C CA . GLN A 1 94 ? 11.905 14.243 -9.120 1.00 50.82 90 GLN A CA 1
ATOM 742 C C . GLN A 1 94 ? 11.441 14.668 -7.737 1.00 50.90 90 GLN A C 1
ATOM 743 O O . GLN A 1 94 ? 12.161 14.482 -6.753 1.00 52.22 90 GLN A O 1
ATOM 749 N N . HIS A 1 95 ? 10.245 15.242 -7.668 1.00 49.36 91 HIS A N 1
ATOM 750 C CA . HIS A 1 95 ? 9.667 15.631 -6.394 1.00 50.23 91 HIS A CA 1
ATOM 751 C C . HIS A 1 95 ? 9.424 14.422 -5.514 1.00 53.51 91 HIS A C 1
ATOM 752 O O . HIS A 1 95 ? 9.682 14.461 -4.317 1.00 54.80 91 HIS A O 1
ATOM 759 N N . GLU A 1 96 ? 8.923 13.352 -6.112 1.00 55.34 92 GLU A N 1
ATOM 760 C CA . GLU A 1 96 ? 8.701 12.108 -5.385 1.00 59.36 92 GLU A CA 1
ATOM 761 C C . GLU A 1 96 ? 10.018 11.478 -4.920 1.00 61.69 92 GLU A C 1
ATOM 762 O O . GLU A 1 96 ? 10.086 10.957 -3.798 1.00 64.38 92 GLU A O 1
ATOM 768 N N . VAL A 1 97 ? 11.060 11.532 -5.757 1.00 60.92 93 VAL A N 1
ATOM 769 C CA . VAL A 1 97 ? 12.375 10.977 -5.372 1.00 63.57 93 VAL A CA 1
ATOM 770 C C . VAL A 1 97 ? 12.997 11.733 -4.188 1.00 63.46 93 VAL A C 1
ATOM 771 O O . VAL A 1 97 ? 13.537 11.125 -3.261 1.00 66.40 93 VAL A O 1
ATOM 775 N N . ILE A 1 98 ? 12.894 13.054 -4.207 1.00 60.30 94 ILE A N 1
ATOM 776 C CA . ILE A 1 98 ? 13.366 13.855 -3.088 1.00 60.71 94 ILE A CA 1
ATOM 777 C C . ILE A 1 98 ? 12.605 13.515 -1.792 1.00 63.21 94 ILE A C 1
ATOM 778 O O . ILE A 1 98 ? 13.222 13.429 -0.734 1.00 65.59 94 ILE A O 1
ATOM 783 N N . ALA A 1 99 ? 11.293 13.273 -1.878 1.00 63.41 95 ALA A N 1
ATOM 784 C CA . ALA A 1 99 ? 10.474 12.970 -0.686 1.00 66.18 95 ALA A CA 1
ATOM 785 C C . ALA A 1 99 ? 10.787 11.604 -0.089 1.00 71.32 95 ALA A C 1
ATOM 786 O O . ALA A 1 99 ? 10.827 11.443 1.140 1.00 74.02 95 ALA A O 1
ATOM 788 N N . GLU A 1 100 ? 10.980 10.617 -0.957 1.00 73.70 96 GLU A N 1
ATOM 789 C CA . GLU A 1 100 ? 11.407 9.293 -0.519 1.00 79.27 96 GLU A CA 1
ATOM 790 C C . GLU A 1 100 ? 12.777 9.377 0.177 1.00 81.59 96 GLU A C 1
ATOM 791 O O . GLU A 1 100 ? 12.975 8.774 1.220 1.00 85.02 96 GLU A O 1
ATOM 797 N N . LYS A 1 101 ? 13.693 10.166 -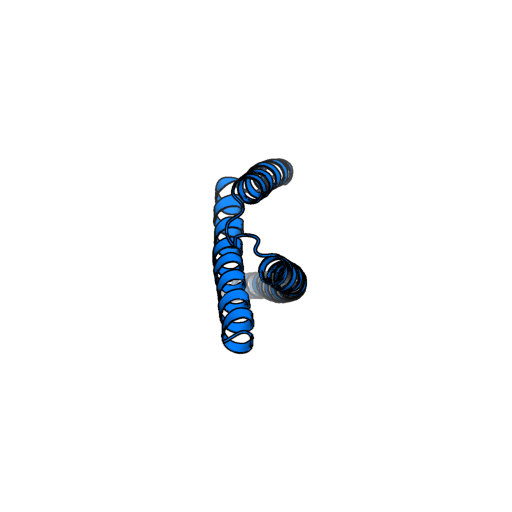0.385 1.00 80.59 97 LYS A N 1
ATOM 798 C CA . LYS A 1 101 ? 15.030 10.356 0.190 1.00 83.32 97 LYS A CA 1
ATOM 799 C C . LYS A 1 101 ? 15.027 11.190 1.493 1.00 84.47 97 LYS A C 1
ATOM 800 O O . LYS A 1 101 ? 15.812 10.893 2.400 1.00 88.23 97 LYS A O 1
ATOM 802 N N . GLN A 1 102 ? 14.155 12.195 1.619 1.00 82.54 98 GLN A N 1
ATOM 803 C CA . GLN A 1 102 ? 14.001 12.886 2.916 1.00 84.23 98 GLN A CA 1
ATOM 804 C C . GLN A 1 102 ? 13.394 11.942 3.950 1.00 88.86 98 GLN A C 1
ATOM 805 O O . GLN A 1 102 ? 13.755 12.009 5.123 1.00 91.69 98 GLN A O 1
ATOM 807 N N . LYS A 1 103 ? 12.499 11.056 3.507 1.00 90.62 99 LYS A N 1
ATOM 808 C CA . LYS A 1 103 ? 11.796 10.117 4.400 1.00 95.44 99 LYS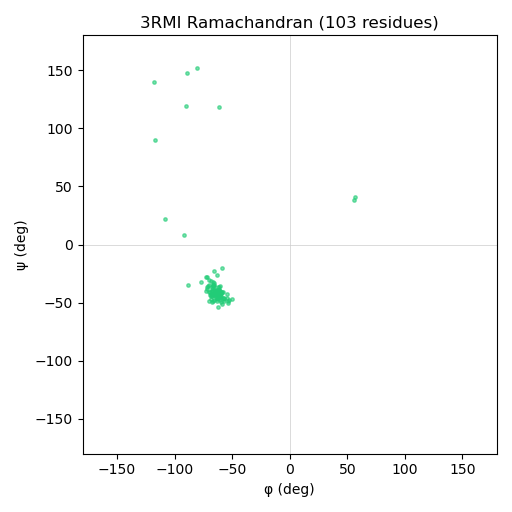 A CA 1
ATOM 809 C C . LYS A 1 103 ? 12.689 8.997 4.947 1.00 101.19 99 LYS A C 1
ATOM 810 O O . LYS A 1 103 ? 12.524 8.584 6.103 1.00 104.91 99 LYS A O 1
ATOM 816 N N . ILE A 1 104 ? 13.601 8.490 4.112 1.00 102.78 100 ILE A N 1
ATOM 817 C CA . ILE A 1 104 ? 14.538 7.411 4.513 1.00 108.49 100 ILE A CA 1
ATOM 818 C C . ILE A 1 104 ? 15.571 7.889 5.548 1.00 110.35 100 ILE A C 1
ATOM 819 O O . ILE A 1 104 ? 16.031 7.094 6.388 1.00 115.49 100 ILE A O 1
ATOM 824 N N . LYS A 1 105 ? 15.933 9.175 5.473 1.00 106.85 101 LYS A N 1
ATOM 825 C CA . LYS A 1 105 ? 16.698 9.840 6.532 1.00 108.35 101 LYS A CA 1
ATOM 826 C C . LYS A 1 105 ? 15.880 9.836 7.847 1.00 110.26 101 LYS A C 1
ATOM 827 O O . LYS A 1 105 ? 16.362 9.346 8.881 1.00 114.84 101 LYS A O 1
ATOM 829 N N . LYS A 1 106 ? 14.637 10.331 7.783 1.00 107.21 102 LYS A N 1
ATOM 830 C CA . LYS A 1 106 ? 13.707 10.321 8.927 1.00 108.93 102 LYS A CA 1
ATOM 831 C C . LYS A 1 106 ? 13.388 8.908 9.499 1.00 113.92 102 LYS A C 1
ATOM 832 O O . LYS A 1 106 ? 12.951 8.799 10.645 1.00 116.72 102 LYS A O 1
ATOM 834 N N . GLU A 1 107 ? 13.610 7.846 8.712 1.00 115.23 103 GLU A N 1
ATOM 835 C CA . GLU A 1 107 ? 13.409 6.456 9.162 1.00 120.49 103 GLU A CA 1
ATOM 836 C C . GLU A 1 107 ? 14.737 5.703 9.314 1.00 124.50 103 GLU A C 1
ATOM 837 O O . GLU A 1 107 ? 15.589 6.062 10.130 1.00 125.88 103 GLU A O 1
#

Radius of gyration: 20.06 Å; Cα contacts (8 Å, |Δi|>4): 47; chains: 1; bounding box: 31×28×70 Å

Secondary structure (DSSP, 8-state):
-HHHHHHHHHHHHHHHHHHHHHHHHHHHHHHHHHHHHHHHHHHHHHTT--S--HHHHHHHHHHHHHHHHHTT--HHHHHHHHHHHHHHHHHHHHHHHHHHHHHH-

InterPro domains:
  IPR002701 Chorismate mutase II, prokaryotic-type [PF01817] (13-91)
  IPR002701 Chorismate mutase II, pro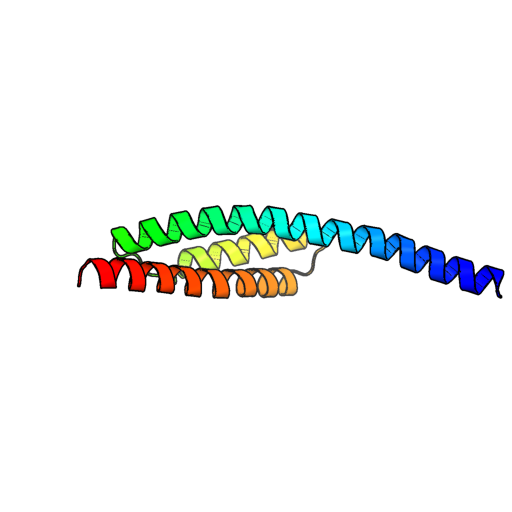karyotic-type [PS51168] (4-95)
  IPR002701 Chorismate mutase II, prokaryotic-type [SM00830] (14-94)
  IPR010951 Chorismate mutase, bacteria [TIGR01795] (8-97)
  IPR036263 Chorismate mutase type II superfamily [SSF48600] (1-91)
  IPR036979 Chorismate mutase domain superfamily [G3DSA:1.20.59.10] (1-110)
  IPR051331 Chorismate mutase-related enzymes [PTHR38041] (6-103)

Organism: Bartonella henselae (strain ATCC 49882 / DSM 28221 / CCUG 30454 / Houston 1) (NCBI:txid283166)

Nearest PDB structures (foldseek):
  3rmi-assembly1_A-2  TM=1.010E+00  e=1.526E-14  Bartonella henselae str. Houston-1
  5vht-assembly1_B  TM=9.188E-01  e=9.424E-04  Escherichia coli K-12
  2h9d-assembly1_B  TM=8.858E-01  e=1.207E-01  Pseudomonas aeruginosa PAO1
  5ts9-assembly1_A  TM=8.971E-01  e=2.026E-01  Paraburkholderia phymatum STM815
  8cq6-assembly1_A  TM=9.415E-01  e=1.505E+00  Duganella sacchari